Protein AF-A0A7C3QFC1-F1 (afdb_monomer)

Foldseek 3Di:
DDPVVVVVVVVVDVVQDDDDPVRPDDDDPDDDDPDDDDDPVVVDDDPVRCPPD

pLDDT: mean 92.4, std 5.62, range [69.06, 98.0]

Sequence (53 aa):
EVAVADEIAAAAGLLMGQGAEGAPVVLLRGLRLPAQPGTAADLNRPEEKDLYR

Solvent-accessible surface area (backbone atoms only — not comparable to full-atom values): 3857 Å² total; per-residue (Å²): 136,80,64,60,69,56,55,52,49,53,57,41,46,67,73,30,53,92,76,87,71,83,42,94,75,78,87,87,78,90,82,87,72,83,92,66,93,82,57,79,69,75,73,55,75,55,74,95,73,44,92,84,117

Mean predicted aligned error: 3.88 Å

Radius of gyration: 14.47 Å; Cα contacts (8 Å, |Δi|>4): 14; chains: 1; bounding box: 28×29×37 Å

Secondary structure (DSSP, 8-state):
---HHHHHHHHHHHHH-SSS---------S---------GGGGSPPGGG-TT-

Structure (mmCIF, N/CA/C/O backbone):
data_AF-A0A7C3QFC1-F1
#
_entry.id   AF-A0A7C3QFC1-F1
#
loop_
_atom_site.group_PDB
_atom_site.id
_atom_site.type_symbol
_atom_site.label_atom_id
_atom_site.label_alt_id
_atom_site.label_comp_id
_atom_site.label_asym_id
_atom_site.label_entity_id
_atom_site.label_seq_id
_atom_site.pdbx_PDB_ins_code
_atom_site.Cartn_x
_atom_site.Cartn_y
_atom_site.Cartn_z
_atom_site.occupancy
_atom_site.B_iso_or_equiv
_atom_site.auth_seq_id
_atom_site.auth_comp_id
_atom_site.auth_asym_id
_atom_site.auth_atom_id
_atom_site.pdbx_PDB_model_num
ATOM 1 N N . GLU A 1 1 ? -3.706 0.811 16.890 1.00 69.06 1 GLU A N 1
ATOM 2 C CA . GLU A 1 1 ? -4.395 0.050 15.828 1.00 69.06 1 GLU A CA 1
ATOM 3 C C . GLU A 1 1 ? -3.375 -0.520 14.866 1.00 69.06 1 GLU A C 1
ATOM 5 O O . GLU A 1 1 ? 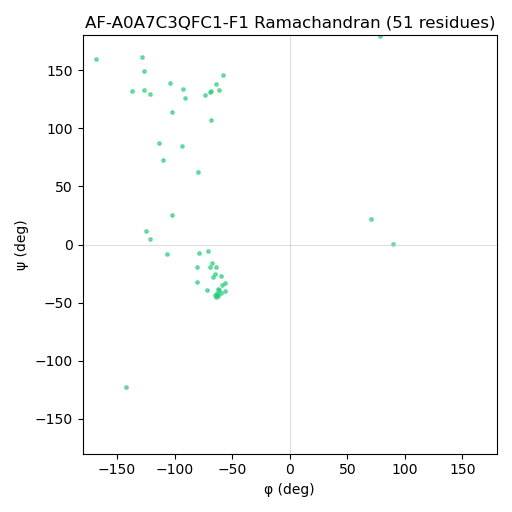-2.231 -0.079 14.890 1.00 69.06 1 GLU A O 1
ATOM 10 N N . VAL A 1 2 ? -3.777 -1.508 14.070 1.00 81.69 2 VAL A N 1
ATOM 11 C CA . VAL A 1 2 ? -2.947 -2.072 13.001 1.00 81.69 2 VAL A CA 1
ATOM 12 C C . VAL A 1 2 ? -3.245 -1.306 11.714 1.00 81.69 2 VAL A C 1
ATOM 14 O O . VAL A 1 2 ? -4.405 -1.203 11.318 1.00 81.69 2 VAL A O 1
ATOM 17 N N . ALA A 1 3 ? -2.212 -0.774 11.061 1.00 90.56 3 ALA A N 1
ATOM 18 C CA . ALA A 1 3 ? -2.323 -0.019 9.814 1.00 90.56 3 ALA A CA 1
ATOM 19 C C . ALA A 1 3 ? -2.461 -0.960 8.602 1.00 90.56 3 ALA A C 1
ATOM 21 O O . ALA A 1 3 ? -1.614 -0.985 7.717 1.00 90.56 3 ALA A O 1
ATOM 22 N N . VAL A 1 4 ? -3.540 -1.749 8.549 1.00 92.38 4 VAL A N 1
ATOM 23 C CA . VAL A 1 4 ? -3.730 -2.797 7.522 1.00 92.38 4 VAL A CA 1
ATOM 24 C C . VAL A 1 4 ? -3.657 -2.245 6.090 1.00 92.38 4 VAL A C 1
ATOM 26 O O . VAL A 1 4 ? -3.177 -2.919 5.183 1.00 92.38 4 VAL A O 1
ATOM 29 N N . ALA A 1 5 ? -4.105 -1.005 5.874 1.00 92.00 5 ALA A N 1
ATOM 30 C CA . ALA A 1 5 ? -3.986 -0.343 4.576 1.00 92.00 5 ALA A CA 1
ATOM 31 C C . ALA A 1 5 ? -2.519 -0.139 4.145 1.00 92.00 5 ALA A C 1
ATOM 33 O O . ALA A 1 5 ? -2.206 -0.328 2.971 1.00 92.00 5 ALA A O 1
ATOM 34 N N . ASP A 1 6 ? -1.630 0.193 5.085 1.00 93.38 6 ASP A N 1
ATOM 35 C CA . ASP A 1 6 ? -0.197 0.378 4.832 1.00 93.38 6 ASP A CA 1
ATOM 36 C C . ASP A 1 6 ? 0.500 -0.963 4.559 1.00 93.38 6 ASP A C 1
ATOM 38 O O . ASP A 1 6 ? 1.277 -1.083 3.617 1.00 93.38 6 ASP A O 1
ATOM 42 N N . GLU A 1 7 ? 0.128 -2.023 5.284 1.00 94.75 7 GLU A N 1
ATOM 43 C CA . GLU A 1 7 ? 0.627 -3.383 5.021 1.00 94.75 7 GLU A CA 1
ATOM 44 C C . GLU A 1 7 ? 0.276 -3.859 3.600 1.00 94.75 7 GLU A C 1
ATOM 46 O O . GLU A 1 7 ? 1.112 -4.435 2.897 1.00 94.75 7 GLU A O 1
ATOM 51 N N . ILE A 1 8 ? -0.953 -3.584 3.148 1.00 95.31 8 ILE A N 1
ATOM 52 C CA . ILE A 1 8 ? -1.400 -3.887 1.782 1.00 95.31 8 ILE A CA 1
ATOM 53 C C . ILE A 1 8 ? -0.620 -3.060 0.756 1.00 95.31 8 ILE A C 1
ATOM 55 O O . ILE A 1 8 ? -0.194 -3.606 -0.266 1.00 95.31 8 ILE A O 1
ATOM 59 N N . ALA A 1 9 ? -0.419 -1.766 1.019 1.00 95.31 9 ALA A N 1
ATOM 60 C CA . ALA A 1 9 ? 0.335 -0.880 0.137 1.00 95.31 9 ALA A CA 1
ATOM 61 C C . ALA A 1 9 ? 1.805 -1.315 0.018 1.00 95.31 9 ALA A C 1
ATOM 63 O O . ALA A 1 9 ? 2.329 -1.390 -1.094 1.00 95.31 9 ALA A O 1
ATOM 64 N N . ALA A 1 10 ? 2.445 -1.686 1.129 1.00 96.25 10 ALA A N 1
ATOM 65 C CA . ALA A 1 10 ? 3.814 -2.189 1.155 1.00 96.25 10 ALA A CA 1
ATOM 66 C C . ALA A 1 10 ? 3.955 -3.503 0.367 1.00 96.25 10 ALA A C 1
ATOM 68 O O . ALA A 1 10 ? 4.871 -3.649 -0.448 1.00 96.25 10 ALA A O 1
ATOM 69 N N . ALA A 1 11 ? 3.017 -4.440 0.545 1.00 97.00 11 ALA A N 1
ATOM 70 C CA . ALA A 1 11 ? 2.997 -5.689 -0.215 1.00 97.00 11 ALA A CA 1
ATOM 71 C C . ALA A 1 11 ? 2.802 -5.448 -1.722 1.00 97.00 11 ALA A C 1
ATOM 73 O O . ALA A 1 11 ? 3.472 -6.079 -2.541 1.00 97.00 11 ALA A O 1
ATOM 74 N N . ALA A 1 12 ? 1.916 -4.520 -2.099 1.00 97.81 12 ALA A N 1
ATOM 75 C CA . ALA A 1 12 ? 1.735 -4.126 -3.492 1.00 97.81 12 ALA A CA 1
ATOM 76 C C . ALA A 1 12 ? 3.005 -3.476 -4.062 1.00 97.81 12 ALA A C 1
ATOM 78 O O . ALA A 1 12 ? 3.445 -3.869 -5.139 1.00 97.81 12 ALA A O 1
ATOM 79 N N . GLY A 1 13 ? 3.641 -2.561 -3.324 1.00 97.44 13 GLY A N 1
ATOM 80 C CA . GLY A 1 13 ? 4.867 -1.876 -3.743 1.00 97.44 13 GLY A CA 1
ATOM 81 C C . GLY A 1 13 ? 6.030 -2.827 -4.039 1.00 97.44 13 GLY A C 1
ATOM 82 O O . GLY A 1 13 ? 6.780 -2.605 -4.990 1.00 97.44 13 GLY A O 1
ATOM 83 N N . LEU A 1 14 ? 6.134 -3.935 -3.296 1.00 96.94 14 LEU A N 1
ATOM 84 C CA . LEU A 1 14 ? 7.111 -4.989 -3.581 1.00 96.94 14 LEU A CA 1
ATOM 85 C C . LEU A 1 14 ? 6.891 -5.634 -4.961 1.00 96.94 14 LEU A C 1
ATOM 87 O O . LEU A 1 14 ? 7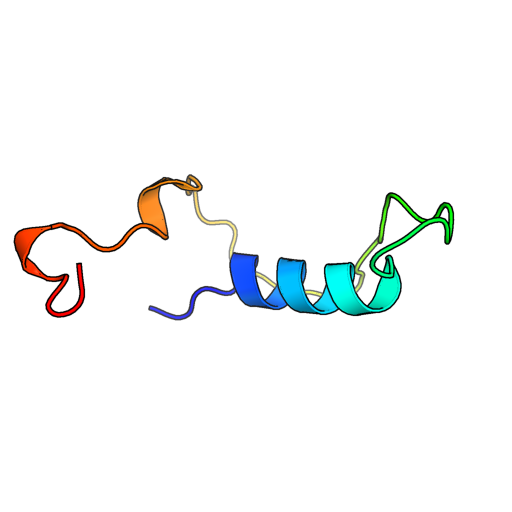.858 -5.939 -5.653 1.00 96.94 14 LEU A O 1
ATOM 91 N N . LEU A 1 15 ? 5.633 -5.840 -5.362 1.00 97.31 15 LEU A N 1
ATOM 92 C CA . LEU A 1 15 ? 5.280 -6.436 -6.656 1.00 97.31 15 LEU A CA 1
ATOM 93 C C . LEU A 1 15 ? 5.334 -5.429 -7.809 1.00 97.31 15 LEU A C 1
ATOM 95 O O . LEU A 1 15 ? 5.648 -5.814 -8.933 1.00 97.31 15 LEU A O 1
ATOM 99 N N . MET A 1 16 ? 5.018 -4.160 -7.540 1.00 98.00 16 MET A N 1
ATOM 100 C CA . MET A 1 16 ? 5.059 -3.083 -8.536 1.00 98.00 16 MET A CA 1
ATOM 101 C C . MET A 1 16 ? 6.487 -2.785 -9.005 1.00 98.00 16 MET A C 1
ATOM 103 O O . MET A 1 16 ? 6.670 -2.355 -10.142 1.00 98.00 16 MET A O 1
ATOM 107 N N . GLY A 1 17 ? 7.487 -3.035 -8.154 1.00 96.31 17 GLY A N 1
ATOM 108 C CA . GLY A 1 17 ? 8.857 -2.598 -8.398 1.00 96.31 17 GLY A CA 1
ATOM 109 C C . GLY A 1 17 ? 9.044 -1.114 -8.079 1.00 96.31 17 GLY A C 1
ATOM 110 O O . GLY A 1 17 ? 8.124 -0.444 -7.610 1.00 96.31 17 GLY A O 1
ATOM 111 N N . GLN A 1 18 ? 10.266 -0.614 -8.250 1.00 95.31 18 GLN A N 1
ATOM 112 C CA . GLN A 1 18 ? 10.660 0.737 -7.805 1.00 95.31 18 GLN A CA 1
ATOM 113 C C . GLN A 1 18 ? 11.237 1.590 -8.948 1.00 95.31 18 GLN A C 1
ATOM 115 O O . GLN A 1 18 ? 11.822 2.646 -8.704 1.00 95.31 18 GLN A O 1
ATOM 120 N N . GLY A 1 19 ? 11.104 1.133 -10.195 1.00 94.94 19 GLY A N 1
ATOM 121 C CA . GLY A 1 19 ? 11.672 1.761 -11.379 1.00 94.94 19 GLY A CA 1
ATOM 122 C C . GLY A 1 19 ? 10.738 1.687 -12.588 1.00 94.94 19 GLY A C 1
ATOM 123 O O . GLY A 1 19 ? 9.634 2.229 -12.581 1.00 94.94 19 GLY A O 1
ATOM 124 N N . ALA A 1 20 ? 11.228 1.089 -13.675 1.00 95.94 20 ALA A N 1
ATOM 125 C CA . ALA A 1 20 ? 10.562 1.077 -14.979 1.00 95.94 20 ALA A CA 1
ATOM 126 C C . ALA A 1 20 ? 9.857 -0.255 -15.299 1.00 95.94 20 ALA A C 1
ATOM 128 O O . ALA A 1 20 ? 9.680 -0.595 -16.467 1.00 95.94 20 ALA A O 1
ATOM 129 N N . GLU A 1 21 ? 9.459 -1.020 -14.282 1.00 97.75 21 GLU A N 1
ATOM 130 C CA . GLU A 1 21 ? 8.857 -2.351 -14.431 1.00 97.75 21 GLU A CA 1
ATOM 131 C C . GLU A 1 21 ? 7.505 -2.318 -15.165 1.00 97.75 21 GLU A C 1
ATOM 133 O O . GLU A 1 21 ? 7.066 -3.334 -15.699 1.00 97.75 21 GLU A O 1
ATOM 138 N N . GLY A 1 22 ? 6.842 -1.157 -15.223 1.00 96.25 22 GLY A N 1
ATOM 139 C CA . GLY A 1 22 ? 5.599 -0.988 -15.979 1.00 96.25 22 GLY A CA 1
ATOM 140 C C . GLY A 1 22 ? 4.394 -1.705 -15.362 1.00 96.25 22 GLY A C 1
ATOM 141 O O . GLY A 1 22 ? 3.421 -1.970 -16.067 1.00 96.25 22 GLY A O 1
ATOM 142 N N . ALA A 1 23 ? 4.437 -1.998 -14.056 1.00 96.81 23 ALA A N 1
ATOM 143 C CA . ALA A 1 23 ? 3.373 -2.661 -13.301 1.00 96.81 23 ALA A CA 1
ATOM 144 C C . ALA A 1 23 ? 2.687 -1.696 -12.303 1.00 96.81 23 ALA A C 1
ATOM 146 O O . ALA A 1 23 ? 2.892 -1.803 -11.097 1.00 96.81 23 ALA A O 1
ATOM 147 N N . PRO A 1 24 ? 1.857 -0.737 -12.765 1.00 95.00 24 PRO A N 1
ATOM 148 C CA . PRO A 1 24 ? 1.300 0.319 -11.912 1.00 95.00 24 PRO A CA 1
ATOM 149 C C . PRO A 1 24 ? 0.107 -0.121 -11.044 1.00 95.00 24 PRO A C 1
ATOM 151 O O . PRO A 1 24 ? -0.375 0.667 -10.235 1.00 95.00 24 PRO A O 1
ATOM 154 N N . VAL A 1 25 ? -0.418 -1.336 -11.232 1.00 97.19 25 VAL A N 1
ATOM 155 C CA . VAL A 1 25 ? -1.627 -1.817 -10.547 1.00 97.19 25 VAL A CA 1
ATOM 156 C C . VAL A 1 25 ? -1.429 -3.253 -10.079 1.00 97.19 25 VAL A C 1
ATOM 158 O O . VAL A 1 25 ? -1.053 -4.123 -10.862 1.00 97.19 25 VAL A O 1
ATOM 161 N N . VAL A 1 26 ? -1.768 -3.509 -8.814 1.00 97.44 26 VAL A N 1
ATOM 162 C CA . VAL A 1 26 ? -1.779 -4.844 -8.206 1.00 97.44 26 VAL A CA 1
ATOM 163 C C . VAL A 1 26 ? -3.185 -5.150 -7.702 1.00 97.44 26 VAL A C 1
ATOM 165 O O . VAL A 1 26 ? -3.778 -4.363 -6.968 1.00 97.44 26 VAL A O 1
ATOM 168 N N . LEU A 1 27 ? -3.721 -6.313 -8.076 1.00 97.44 27 LEU A N 1
ATOM 169 C CA . LEU A 1 27 ? -5.013 -6.797 -7.593 1.00 97.44 27 LEU A CA 1
ATOM 170 C C . LEU A 1 27 ? -4.810 -7.860 -6.509 1.00 97.44 27 LEU A C 1
ATOM 172 O O . LEU A 1 27 ? -4.363 -8.970 -6.800 1.00 97.44 27 LEU A O 1
ATOM 176 N N . LEU A 1 28 ? -5.212 -7.552 -5.276 1.00 95.81 28 LEU A N 1
ATOM 177 C CA . LEU A 1 28 ? -5.209 -8.503 -4.166 1.00 95.81 28 LEU A CA 1
ATOM 178 C C . LEU A 1 28 ? -6.575 -9.195 -4.060 1.00 95.81 28 LEU A C 1
ATOM 180 O O . LEU A 1 28 ? -7.620 -8.548 -4.109 1.00 95.81 28 LEU A O 1
ATOM 184 N N . ARG A 1 29 ? -6.581 -10.524 -3.908 1.00 96.44 29 ARG A N 1
ATOM 185 C CA . ARG A 1 29 ? -7.804 -11.336 -3.766 1.00 96.44 29 ARG A CA 1
ATOM 186 C C . ARG A 1 29 ? -7.739 -12.203 -2.513 1.00 96.44 29 ARG A C 1
ATOM 188 O O 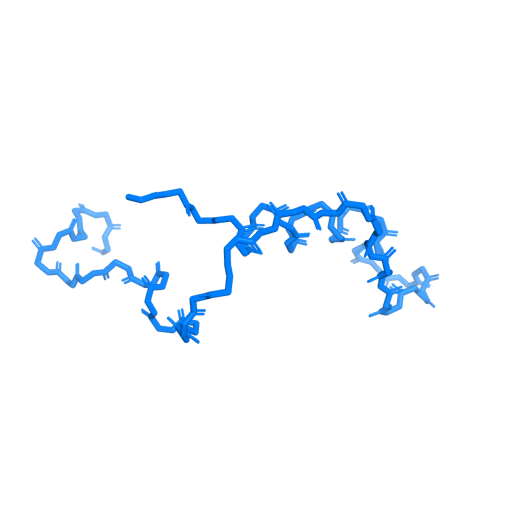. ARG A 1 29 ? -6.666 -12.637 -2.116 1.00 96.44 29 ARG A O 1
ATOM 195 N N . GLY A 1 30 ? -8.901 -12.476 -1.917 1.00 96.00 30 GLY A N 1
ATOM 196 C CA . GLY A 1 30 ? -9.031 -13.341 -0.736 1.00 96.00 30 GLY A CA 1
ATOM 197 C C . GLY A 1 30 ? -8.908 -12.630 0.616 1.00 96.00 30 GLY A C 1
ATOM 198 O O . GLY A 1 30 ? -9.046 -13.280 1.650 1.00 96.00 30 GLY A O 1
ATOM 199 N N . LEU A 1 31 ? -8.702 -11.310 0.626 1.00 93.06 31 LEU A N 1
ATOM 200 C CA . LEU A 1 31 ? -8.700 -10.511 1.851 1.00 93.06 31 LEU A CA 1
ATOM 201 C C . LEU A 1 31 ? -10.109 -10.453 2.458 1.00 93.06 31 LEU A C 1
ATOM 203 O O . LEU A 1 31 ? -11.084 -10.163 1.764 1.00 93.06 31 LEU A O 1
ATOM 207 N N . ARG A 1 32 ? -10.211 -10.706 3.766 1.00 93.56 32 ARG A N 1
ATOM 208 C CA . ARG A 1 32 ? -11.440 -10.519 4.550 1.00 93.56 32 ARG A CA 1
ATOM 209 C C . ARG A 1 32 ? -11.214 -9.392 5.545 1.00 93.56 32 ARG A C 1
ATOM 211 O O . ARG A 1 32 ? -10.779 -9.634 6.666 1.00 93.56 32 ARG A O 1
ATOM 218 N N . LEU A 1 33 ? -11.471 -8.168 5.105 1.00 90.31 33 LEU A N 1
ATOM 219 C CA . LEU A 1 33 ? -11.310 -6.975 5.928 1.00 90.31 33 LEU A CA 1
ATOM 220 C C . LEU A 1 33 ? -12.685 -6.482 6.380 1.00 90.31 33 LEU A C 1
ATOM 222 O O . LEU A 1 33 ? -13.622 -6.502 5.577 1.00 90.31 33 LEU A O 1
ATOM 226 N N . PRO A 1 34 ? -12.836 -6.050 7.642 1.00 86.94 34 PRO A N 1
ATOM 227 C CA . PRO A 1 34 ? -14.055 -5.383 8.066 1.00 86.94 34 PRO A CA 1
ATOM 228 C C . PRO A 1 34 ? -14.236 -4.105 7.242 1.00 86.94 34 PRO A C 1
ATOM 230 O O . PRO A 1 34 ? -13.299 -3.324 7.085 1.00 86.94 34 PRO A O 1
ATOM 233 N N . ALA A 1 35 ? -15.444 -3.888 6.723 1.00 83.81 35 ALA A N 1
ATOM 234 C CA . ALA A 1 35 ? -15.786 -2.620 6.099 1.00 83.81 35 ALA A CA 1
ATOM 235 C C . ALA A 1 35 ? -15.834 -1.552 7.196 1.00 83.81 35 ALA A C 1
ATOM 237 O O . ALA A 1 35 ? -16.742 -1.552 8.026 1.00 83.81 35 ALA A O 1
ATOM 238 N N . GLN A 1 36 ? -14.835 -0.677 7.216 1.00 84.81 36 GLN A N 1
ATOM 239 C CA . GLN A 1 36 ? -14.766 0.447 8.139 1.00 84.81 36 GLN A CA 1
ATOM 240 C C . GLN A 1 36 ? -14.551 1.724 7.326 1.00 84.81 36 GLN A C 1
ATOM 242 O O . GLN A 1 36 ? -13.712 1.722 6.421 1.00 84.81 36 GLN A O 1
ATOM 247 N N . PRO A 1 37 ? -15.309 2.800 7.593 1.00 88.25 37 PRO A N 1
ATOM 248 C CA . PRO A 1 37 ? -14.991 4.097 7.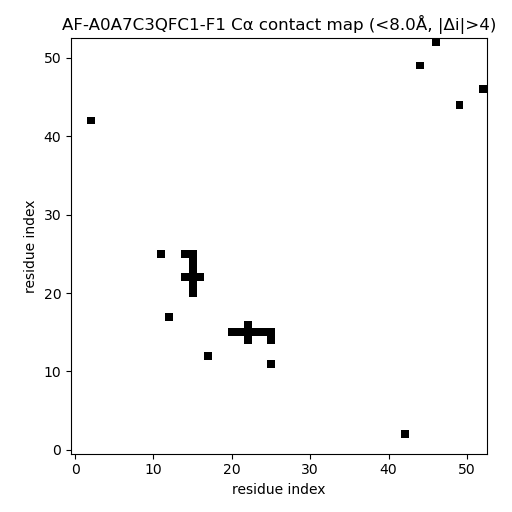027 1.00 88.25 37 PRO A CA 1
ATOM 249 C C . PRO A 1 37 ? -13.634 4.545 7.571 1.00 88.25 37 PRO A C 1
ATOM 251 O O . PRO A 1 37 ? -13.344 4.378 8.752 1.00 88.25 37 PRO A O 1
ATOM 254 N N . GLY A 1 38 ? -12.813 5.108 6.698 1.00 88.69 38 GLY A N 1
ATOM 255 C CA . GLY A 1 38 ? -11.497 5.600 7.058 1.00 88.69 38 GLY A CA 1
ATOM 256 C C . GLY A 1 38 ? -10.915 6.432 5.930 1.00 88.69 38 GLY A C 1
ATOM 257 O O . GLY A 1 38 ? -11.335 6.344 4.772 1.00 88.69 38 GLY A O 1
ATOM 258 N N . THR A 1 39 ? -9.953 7.260 6.287 1.00 92.75 39 THR A N 1
ATOM 259 C CA . THR A 1 39 ? -9.224 8.160 5.406 1.00 92.75 39 THR A CA 1
ATOM 260 C C . THR A 1 39 ? -7.728 7.948 5.601 1.00 92.75 39 THR A C 1
ATOM 262 O O . THR A 1 39 ? -7.282 7.439 6.626 1.00 92.75 39 THR A O 1
ATOM 265 N N . ALA A 1 40 ? -6.917 8.385 4.639 1.00 89.75 40 ALA A N 1
ATOM 266 C CA . ALA A 1 40 ? -5.464 8.350 4.801 1.00 89.75 40 ALA A CA 1
ATOM 267 C C . ALA A 1 40 ? -4.986 9.181 6.009 1.00 89.75 40 ALA A C 1
ATOM 269 O O . ALA A 1 40 ? -3.955 8.868 6.595 1.00 89.75 40 ALA A O 1
ATOM 270 N N . ALA A 1 41 ? -5.743 10.213 6.408 1.00 92.25 41 ALA A N 1
ATOM 271 C CA . ALA A 1 41 ? -5.408 11.040 7.561 1.00 92.25 41 ALA A CA 1
ATOM 272 C C . ALA A 1 41 ? -5.459 10.262 8.884 1.00 92.25 41 ALA A C 1
ATOM 274 O O . ALA A 1 41 ? -4.728 10.616 9.803 1.00 92.25 41 ALA A O 1
ATOM 275 N N . ASP A 1 42 ? -6.240 9.180 8.960 1.00 90.88 42 ASP A N 1
ATOM 276 C CA . ASP A 1 42 ? -6.341 8.346 10.163 1.00 90.88 42 ASP A CA 1
ATOM 277 C C . ASP A 1 42 ? -5.045 7.561 10.441 1.00 90.88 42 ASP A C 1
ATOM 279 O O . ASP A 1 42 ? -4.805 7.136 11.570 1.00 90.88 42 ASP A O 1
ATOM 283 N N . LEU A 1 43 ? -4.179 7.393 9.430 1.00 89.38 43 LEU A N 1
ATOM 284 C CA . LEU A 1 43 ? -2.851 6.788 9.588 1.00 89.38 43 LEU A CA 1
ATOM 285 C C . LEU A 1 43 ? -1.809 7.776 10.127 1.00 89.38 43 LEU A C 1
ATOM 287 O O . LEU A 1 43 ? -0.776 7.352 10.649 1.00 89.38 43 LEU A O 1
ATOM 291 N N . ASN A 1 44 ? -2.062 9.083 10.018 1.00 91.00 44 ASN A N 1
ATOM 292 C CA . ASN A 1 44 ? -1.142 10.090 10.526 1.00 91.00 44 ASN A CA 1
ATOM 293 C C . ASN A 1 44 ? -1.215 10.126 12.051 1.00 91.00 44 ASN A C 1
ATOM 295 O O . ASN A 1 44 ? -2.282 10.262 12.652 1.00 91.00 44 ASN A O 1
ATOM 299 N N . ARG A 1 45 ? -0.052 10.044 12.696 1.00 90.69 45 ARG A N 1
ATOM 300 C CA . ARG A 1 45 ? 0.027 10.170 14.146 1.00 90.69 45 ARG A CA 1
ATOM 301 C C . ARG A 1 45 ? -0.292 11.622 14.551 1.00 90.69 45 ARG A C 1
ATOM 303 O O . ARG A 1 45 ? 0.292 12.539 13.978 1.00 90.69 45 ARG A O 1
ATOM 310 N N . PRO A 1 46 ? -1.189 11.850 15.530 1.00 92.00 46 PRO A N 1
ATOM 311 C CA . PRO A 1 46 ? -1.423 13.184 16.079 1.00 92.00 46 PRO A CA 1
ATOM 312 C C . PRO A 1 46 ? -0.138 13.782 16.652 1.00 92.00 46 PRO A C 1
ATOM 314 O O . PRO A 1 46 ? 0.665 13.051 17.235 1.00 92.00 46 PRO A O 1
ATOM 317 N N . GLU A 1 47 ? 0.022 15.099 16.531 1.00 92.62 47 GLU A N 1
ATOM 318 C CA . GLU A 1 47 ? 1.234 15.819 16.941 1.00 92.62 47 GLU A CA 1
ATOM 319 C C . GLU A 1 47 ? 1.580 15.581 18.414 1.00 92.62 47 GLU A C 1
ATOM 321 O O . GLU A 1 47 ? 2.729 15.312 18.749 1.00 92.62 47 GLU A O 1
ATOM 326 N N . GLU A 1 48 ? 0.577 15.546 19.292 1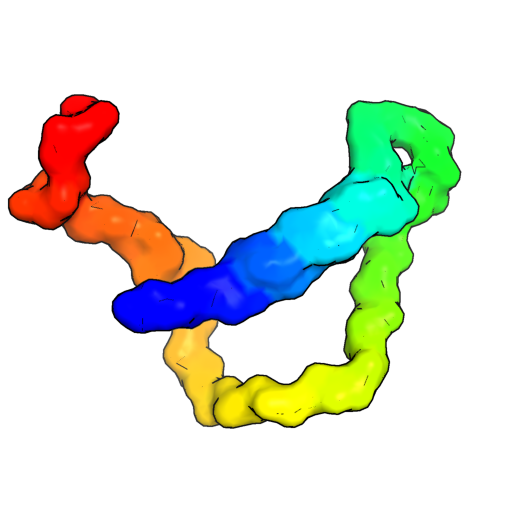.00 94.56 48 GLU A N 1
ATOM 327 C CA . GLU A 1 48 ? 0.771 15.351 20.734 1.00 94.56 48 GLU A CA 1
ATOM 328 C C . GLU A 1 48 ? 1.281 13.944 21.084 1.00 94.56 48 GLU A C 1
ATOM 330 O O . GLU A 1 48 ? 1.725 13.693 22.205 1.00 94.56 48 GLU A O 1
ATOM 335 N N . LYS A 1 49 ? 1.177 13.001 20.142 1.00 90.94 49 LYS A N 1
ATOM 336 C CA . LYS A 1 49 ? 1.620 11.611 20.295 1.00 90.94 49 LYS A CA 1
ATOM 337 C C . LYS A 1 49 ? 2.898 11.328 19.512 1.00 90.94 49 LYS A C 1
ATOM 339 O O . LYS A 1 49 ? 3.444 10.229 19.641 1.00 90.94 49 LYS A O 1
ATOM 344 N N . ASP A 1 50 ? 3.357 12.267 18.690 1.00 92.75 50 ASP A N 1
ATOM 345 C CA . ASP A 1 50 ? 4.473 12.072 17.778 1.00 92.75 50 ASP A CA 1
ATOM 346 C C . ASP A 1 50 ? 5.804 12.511 18.398 1.00 92.75 50 ASP A C 1
ATOM 348 O O . ASP A 1 50 ? 6.278 13.626 18.223 1.00 92.75 50 ASP A O 1
ATOM 352 N N . LEU A 1 51 ? 6.416 11.598 19.156 1.00 91.75 51 LEU A N 1
ATOM 353 C CA . LEU A 1 51 ? 7.668 11.838 19.886 1.00 91.75 51 LEU A CA 1
ATOM 354 C C . LEU A 1 51 ? 8.916 11.954 18.988 1.00 91.75 51 LEU A C 1
ATOM 356 O O . LEU 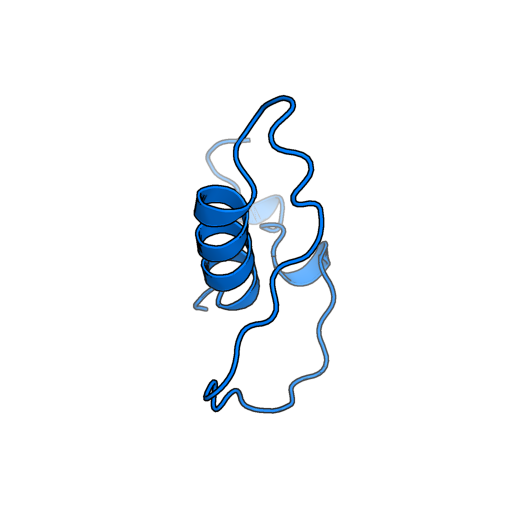A 1 51 ? 10.006 12.188 19.510 1.00 91.75 51 LEU A O 1
ATOM 360 N N . TYR A 1 52 ? 8.782 11.722 17.679 1.00 88.94 52 TYR A N 1
ATOM 361 C CA . TYR A 1 52 ? 9.903 11.620 16.735 1.00 88.94 52 TYR A CA 1
ATOM 362 C C . TYR A 1 52 ? 9.837 12.641 15.594 1.00 88.94 52 TYR A C 1
ATOM 364 O O . TYR A 1 52 ? 10.654 12.563 14.675 1.00 88.94 52 TYR A O 1
ATOM 372 N N . ARG A 1 53 ? 8.857 13.547 15.635 1.00 73.62 53 ARG A N 1
ATOM 373 C CA . ARG A 1 53 ? 8.652 14.585 14.626 1.00 73.62 53 ARG A CA 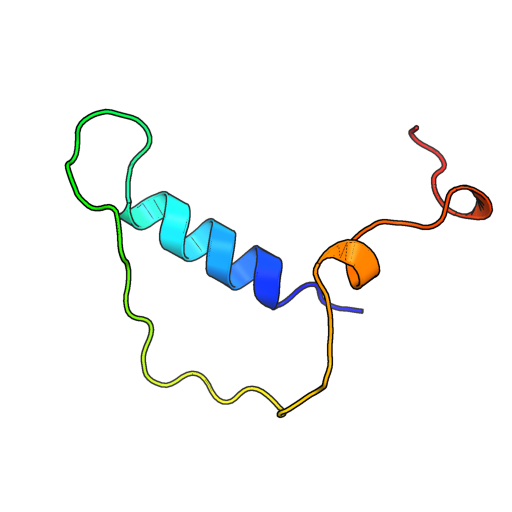1
ATOM 374 C C . ARG A 1 53 ? 9.592 15.770 14.801 1.00 73.62 53 ARG A C 1
ATOM 376 O O . ARG A 1 53 ? 9.873 16.139 15.962 1.00 73.62 53 ARG A O 1
#

=== Feature glossary ===
Legend for the data blocks above and below:

— What the protein is —

Sequence gives the chain of amino acids in standard one-letter code (A=alanine, C=cysteine, …, Y=tyrosine), read N→C. It is the only feature that is directly encoded by the gene; all structural features are derived from the folded form of this sequence.

The annotation block draws on four external resources. InterPro: which protein families and domains the sequence belongs to. GO: standardized terms for what the protein does, what process it participates in, and where in the cell it acts. CATH: which structural fold it has in the CATH hierarchy. Organism: the species of origin.

— Where its atoms are —

Atomic coordinates in PDBx/mmCIF format — the same representation the Protein Data Bank distributes. Each line of the _atom_site loop places one backbone atom in Cartesian space (units: ångströms, origin: arbitrary).

Six rendered views show the 3D structure from the faces of a cube — i.e. along ±x, ±y, ±z. Rendering representation is drawn randomly per protein from cartoon (secondary-structure ribbons), sticks (backbone bonds), or molecular surface; coloring is either N→C rainbow (blue at the N-terminus through red at the C-terminus) or one color per chain.

— Local backbone conformation —

DSSP 8-state secondary structure assigns each resid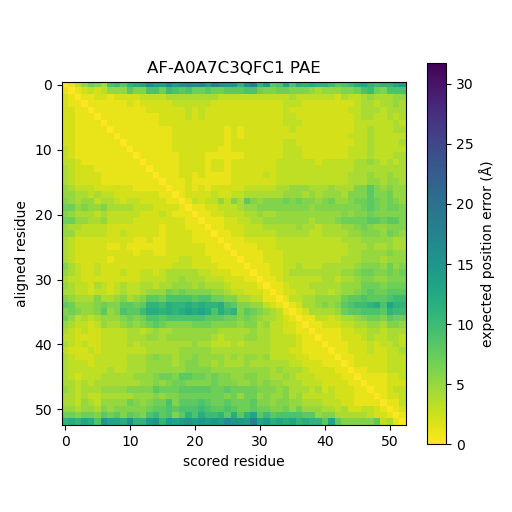ue one of H (α-helix), G (3₁₀-helix), I (π-helix), E (extended β-strand), B (isolated β-bridge), T (hydrogen-bonded turn), S (bend), or '-' (coil). The assignment is computed from backbone hydrogen-bond geometry via the Kabsch–Sander algorithm.

P-SEA three-state annotation labels each residue as helix, strand, or coil based purely on the geometry of the Cα trace. It serves as a fallback when the full backbone (and thus DSSP) is unavailable.

φ (phi) and ψ (psi) are the two rotatable backbone dihedrals per residue: φ is the C(i-1)–N–Cα–C torsion, ψ is the N–Cα–C–N(i+1) torsion, both in degrees on (−180°, 180°]. α-helical residues cluster near (−60°, −45°); β-strand residues near (−120°, +130°). A Ramachandran plot is simply a scatter of (φ, ψ) for every residue.

— Global shape and packing —

Radius of gyration (Rg) is the root-mean-square distance of Cα atoms from their centroid — a single number for overall size and compactness. A globular domain of N residues has Rg ≈ 2.2·N^0.38 Å; an extended or disordered chain has a much larger Rg. The Cα contact count is the number of residue pairs whose Cα atoms are within 8 Å and are more than four positions apart in sequence — a standard proxy for tertiary packing density. The bounding box is the smallest axis-aligned box enclosing all Cα atoms.

Accessible surface area quantifies burial. A residue with SASA near zero is packed into the hydrophobic core; one with SASA >100 Å² sits on the surface. Computed here via the Shrake–Rupley numerical algorithm with a 1.4 Å probe.

The contact map is a binary N×N matrix image: pixel (i, j) is dark where Cα_i and Cα_j are within 8 Å and |i−j|>4. Because the |i−j|>4 filter removes local helical contacts, off-diagonal stripes parallel to the main diagonal indicate parallel β-sheets; stripes perpendicular to it indicate antiparallel β-sheets. The Ramachandran plot scatters every residue's (φ, ψ) pair against the sterically allowed regions. The PAE heatmap renders the predicted-aligned-error matrix.

— Structural neighborhood —

A 3Di character summarizes, for each residue, the relative orientation of the Cα frame of its nearest spatial neighbor. Because it encodes fold topology rather than chemistry, 3Di alignments detect remote structural similarity that sequence alignment misses.

Structural nearest neighbors (via Foldseek easy-search vs the PDB). Reported per hit: target PDB id, E-value, and alignment TM-score. A TM-score above ~0.5 is the conventional threshold for 'same fold'.

— Confidence and disorder —

For AlphaF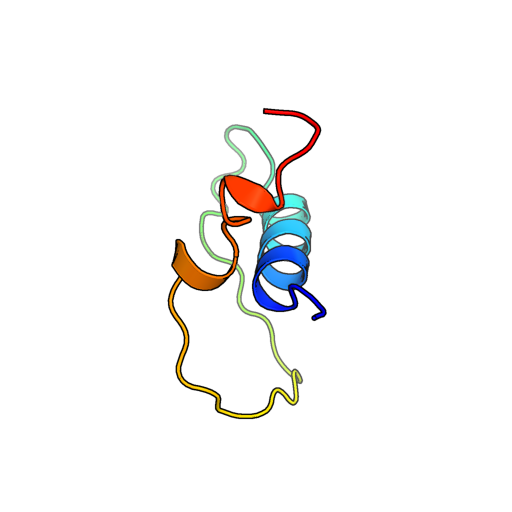old models, the B-factor field carries pLDDT — the model's own estimate of local accuracy on a 0–100 scale. Regions with pLDDT<50 should be treated as essentially unmodeled; they often correspond to intrinsically disordered segments.

B-factor (Debye–Waller factor) reflects atomic displacement in the crystal lattice. It is an experimental observable (units Å²), not a prediction; low values mean the atom is pinned down, high values mean it moves or is heterogeneous across the crystal.

Predicted Aligned Error (PAE) is an AlphaFold confidence matrix: entry (i, j) is the expected error in the position of residue j, in ångströms, when the prediction is superimposed on the true structure at residue i. Low PAE within a block of residues means that block is internally rigid and well-predicted; high PAE between two blocks means their relative placement is uncertain even if each block individually is confident.